Protein AF-A0A820IPI0-F1 (afdb_monomer)

pLDDT: mean 79.58, std 13.3, range [42.47, 97.81]

Solvent-accessible surface area (backbone atoms only — not comparable to full-atom values): 8971 Å² total; per-residue (Å²): 119,68,67,66,47,54,53,52,52,49,53,46,63,72,64,70,58,88,80,60,62,66,62,51,52,53,54,47,53,51,53,54,51,49,49,58,51,49,56,54,53,48,55,50,48,54,51,52,50,53,51,50,51,54,50,50,52,51,50,52,53,59,73,69,48,83,74,83,72,56,70,79,72,58,76,78,74,75,73,69,90,81,76,99,72,76,65,66,77,44,80,44,73,60,44,40,38,38,88,45,104,81,51,93,58,63,49,70,61,44,63,53,74,41,45,79,90,66,87,86,83,91,83,76,64,91,90,65,46,69,71,54,53,55,35,43,77,72,46,77,36,59,108

Organism: NCBI:txid392033

InterPro domains:
  IPR027417 P-loop containing nucleoside triphosphate hydrolase [G3DSA:3.40.50.300] (64-143)
  IPR027417 P-loop containing nucleoside triphosphate hydrolase [SSF52540] (39-142)
  IPR050173 ATP-binding cassette transporter C-like [PTHR24223] (20-142)

Foldseek 3Di:
DVPVCCVVVVVCVVVPDPCPPVVVVVVVVVVVVCCVVCVVVVVVVVVVVVVVVVVVVVVVVVVPDDDDCLPVLDPPPPPDPDDPDFQWDDWDFQDKFDQDPPDPDIDGGDTDTDGPPDDDDDDDDVPNCPVVVVCSVVSNTDD

Structure (mmCIF, N/CA/C/O backbone):
data_AF-A0A820IPI0-F1
#
_entry.id   AF-A0A820IPI0-F1
#
loop_
_atom_site.group_PDB
_atom_site.id
_atom_site.type_symbol
_atom_site.label_atom_id
_atom_site.label_alt_id
_atom_site.label_comp_id
_atom_site.label_asym_id
_atom_site.label_entity_id
_atom_site.label_seq_id
_atom_site.pdbx_PDB_ins_code
_atom_site.Cartn_x
_atom_site.Cartn_y
_atom_site.Cartn_z
_atom_site.occupancy
_atom_site.B_iso_or_equiv
_atom_site.auth_seq_id
_atom_site.auth_comp_id
_atom_site.auth_asym_id
_atom_site.auth_atom_id
_atom_site.pdbx_PDB_model_num
ATOM 1 N N . PRO A 1 1 ? 22.117 15.703 -38.367 1.00 57.66 1 PRO A N 1
ATOM 2 C CA . PRO A 1 1 ? 22.469 14.872 -39.554 1.00 57.66 1 PRO A CA 1
ATOM 3 C C . PRO A 1 1 ? 23.241 15.642 -40.635 1.00 57.66 1 PRO A C 1
ATOM 5 O O . PRO A 1 1 ? 24.209 15.113 -41.165 1.00 57.66 1 PRO A O 1
ATOM 8 N N . SER A 1 2 ? 22.839 16.884 -40.917 1.00 61.91 2 SER A N 1
ATOM 9 C CA . SER A 1 2 ? 23.396 17.743 -41.974 1.00 61.91 2 SER A CA 1
ATOM 10 C C . SER A 1 2 ? 24.798 18.301 -41.685 1.00 61.91 2 SER A C 1
ATOM 12 O O . SER A 1 2 ? 25.631 18.350 -42.582 1.00 61.91 2 SER A O 1
ATOM 14 N N . THR A 1 3 ? 25.106 18.669 -40.439 1.00 73.94 3 THR A N 1
ATOM 15 C CA . THR A 1 3 ? 26.402 19.284 -40.080 1.00 73.94 3 THR A CA 1
ATOM 16 C C . THR A 1 3 ? 27.566 18.295 -40.113 1.00 73.94 3 THR A C 1
ATOM 18 O O . THR A 1 3 ? 28.617 18.586 -40.671 1.00 73.94 3 THR A O 1
ATOM 21 N N . PHE A 1 4 ? 27.362 17.086 -39.588 1.00 70.31 4 PHE A N 1
ATOM 22 C CA . PHE A 1 4 ? 28.365 16.016 -39.610 1.00 70.31 4 PHE A CA 1
ATOM 23 C C . PHE A 1 4 ? 28.696 15.564 -41.044 1.00 70.31 4 PHE A C 1
ATOM 25 O O . PHE A 1 4 ? 29.841 15.248 -41.352 1.00 70.31 4 PHE A O 1
ATOM 32 N N . PHE A 1 5 ? 27.700 15.602 -41.936 1.00 68.94 5 PHE A N 1
ATOM 33 C CA . PHE A 1 5 ? 27.862 15.309 -43.359 1.00 68.94 5 PHE A CA 1
ATOM 34 C C . PHE A 1 5 ? 28.711 16.368 -44.069 1.00 68.94 5 PHE A C 1
ATOM 36 O O . PHE A 1 5 ? 29.656 16.009 -44.761 1.00 68.94 5 PHE A O 1
ATOM 43 N N . LEU A 1 6 ? 28.434 17.658 -43.844 1.00 73.75 6 LEU A N 1
ATOM 44 C CA . LEU A 1 6 ? 29.228 18.754 -44.412 1.00 73.75 6 LEU A CA 1
ATOM 45 C C . LEU A 1 6 ? 30.695 18.701 -43.960 1.00 73.75 6 LEU A C 1
ATOM 47 O O . LEU A 1 6 ? 31.588 18.969 -44.758 1.00 73.75 6 LEU A O 1
ATOM 51 N N . ILE A 1 7 ? 30.947 18.303 -42.709 1.00 75.50 7 ILE A N 1
ATOM 52 C CA . ILE A 1 7 ? 32.304 18.172 -42.160 1.00 75.50 7 ILE A CA 1
ATOM 53 C C . ILE A 1 7 ? 33.050 16.989 -42.792 1.00 75.50 7 ILE A C 1
ATOM 55 O O . ILE A 1 7 ? 34.187 17.153 -43.230 1.00 75.50 7 ILE A O 1
ATOM 59 N N . ILE A 1 8 ? 32.423 15.810 -42.884 1.00 73.44 8 ILE A N 1
ATOM 60 C CA . ILE A 1 8 ? 33.045 14.624 -43.499 1.00 73.44 8 ILE A CA 1
ATOM 61 C C . ILE A 1 8 ? 33.253 14.831 -45.000 1.00 73.44 8 ILE A C 1
ATOM 63 O O . ILE A 1 8 ? 34.332 14.542 -45.514 1.00 73.44 8 ILE A O 1
ATOM 67 N N . PHE A 1 9 ? 32.248 15.366 -45.695 1.00 72.62 9 PHE A N 1
ATOM 68 C CA . PHE A 1 9 ? 32.337 15.683 -47.116 1.00 72.62 9 PHE A CA 1
ATOM 69 C C . PHE A 1 9 ? 33.428 16.729 -47.377 1.00 72.62 9 PHE A C 1
ATOM 71 O O . PHE A 1 9 ? 34.261 16.533 -48.257 1.00 72.62 9 PHE A O 1
ATOM 78 N N . GLY A 1 10 ? 33.501 17.783 -46.555 1.00 77.81 10 GLY A N 1
ATOM 79 C CA . GLY A 1 10 ? 34.557 18.794 -46.623 1.00 77.81 10 GLY A CA 1
ATOM 80 C C . GLY A 1 10 ? 35.961 18.231 -46.371 1.00 77.81 10 GLY A C 1
ATOM 81 O O . GLY A 1 10 ? 36.893 18.569 -47.097 1.00 77.81 10 GLY A O 1
ATOM 82 N N . LEU A 1 11 ? 36.122 17.324 -45.400 1.00 76.50 11 LEU A N 1
ATOM 83 C CA . LEU A 1 11 ? 37.400 16.662 -45.097 1.00 76.50 11 LEU A CA 1
ATOM 84 C C . LEU A 1 11 ? 37.859 15.711 -46.210 1.00 76.50 11 LEU A C 1
ATOM 86 O O . LEU A 1 11 ? 39.045 15.676 -46.544 1.00 76.50 11 LEU A O 1
ATOM 90 N N . LEU A 1 12 ? 36.934 14.948 -46.795 1.00 71.94 12 LEU A N 1
ATOM 91 C CA . LEU A 1 12 ? 37.228 14.045 -47.910 1.00 71.94 12 LEU A CA 1
ATOM 92 C C . LEU A 1 12 ? 37.549 14.823 -49.191 1.00 71.94 12 LEU A C 1
ATOM 94 O O . LEU A 1 12 ? 38.501 14.475 -49.893 1.00 71.94 12 LEU A O 1
ATOM 98 N N . TRP A 1 13 ? 36.826 15.920 -49.438 1.00 74.44 1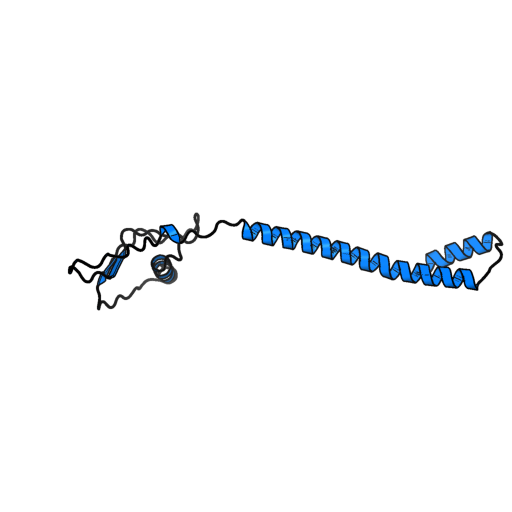3 TRP A N 1
ATOM 99 C CA . TRP A 1 13 ? 37.102 16.856 -50.531 1.00 74.44 13 TRP A CA 1
ATOM 100 C C . TRP A 1 13 ? 38.487 17.489 -50.391 1.00 74.44 13 TRP A C 1
ATOM 102 O O . TRP A 1 13 ? 39.252 17.531 -51.355 1.00 74.44 13 TRP A O 1
ATOM 112 N N . TYR A 1 14 ? 38.856 17.893 -49.173 1.00 81.12 14 TYR A N 1
ATOM 113 C CA . TYR A 1 14 ? 40.177 18.443 -48.872 1.00 81.12 14 TYR A CA 1
ATOM 114 C C . TYR A 1 14 ? 41.317 17.429 -49.091 1.00 81.12 14 TYR A C 1
ATOM 116 O O . TYR A 1 14 ? 42.405 17.810 -49.520 1.00 81.12 14 TYR A O 1
ATOM 124 N N . ARG A 1 15 ? 41.082 16.129 -48.856 1.00 78.38 15 ARG A N 1
ATOM 125 C CA . ARG A 1 15 ? 42.110 15.076 -48.993 1.00 78.38 15 ARG A CA 1
ATOM 126 C C . ARG A 1 15 ? 42.313 14.519 -50.405 1.00 78.38 15 ARG A C 1
ATOM 128 O O . ARG A 1 15 ? 43.203 13.683 -50.554 1.00 78.38 15 ARG A O 1
ATOM 135 N N . ARG A 1 16 ? 41.538 14.938 -51.419 1.00 71.25 16 ARG A N 1
ATOM 136 C CA . ARG A 1 16 ? 41.597 14.383 -52.797 1.00 71.25 16 ARG A CA 1
ATOM 137 C C . ARG A 1 16 ? 41.605 12.839 -52.831 1.00 71.25 16 ARG A C 1
ATOM 139 O O . ARG A 1 16 ? 42.317 12.228 -53.624 1.00 71.25 16 ARG A O 1
ATOM 146 N N . ALA A 1 17 ? 40.841 12.196 -51.949 1.00 68.81 17 ALA A N 1
ATOM 147 C CA . ALA A 1 17 ? 40.686 10.743 -51.980 1.00 68.81 17 ALA A CA 1
ATOM 148 C C . ALA A 1 17 ? 39.880 10.317 -53.229 1.00 68.81 17 ALA A C 1
ATOM 150 O O . ALA A 1 17 ? 39.034 11.094 -53.680 1.00 68.81 17 ALA A O 1
ATOM 151 N N . PRO A 1 18 ? 40.107 9.117 -53.802 1.00 64.56 18 PRO A N 1
ATOM 152 C CA . PRO A 1 18 ? 39.258 8.604 -54.874 1.00 64.56 18 PRO A CA 1
ATOM 153 C C . PRO A 1 18 ? 37.828 8.440 -54.342 1.00 64.56 18 PRO A C 1
ATOM 155 O O . PRO A 1 18 ? 37.581 7.689 -53.400 1.00 64.56 18 PRO A O 1
ATOM 158 N N . PHE A 1 19 ? 36.900 9.207 -54.911 1.00 63.81 19 PHE A N 1
ATOM 159 C CA . PHE A 1 19 ? 35.500 9.239 -54.504 1.00 63.81 19 PHE A CA 1
ATOM 160 C C . PHE A 1 19 ? 34.743 8.063 -55.117 1.00 63.81 19 PHE A C 1
ATOM 162 O O . PHE A 1 19 ? 34.115 8.205 -56.165 1.00 63.81 19 PHE A O 1
ATOM 169 N N . ASP A 1 20 ? 34.781 6.909 -54.454 1.00 75.75 20 ASP A N 1
ATOM 170 C CA . ASP A 1 20 ? 33.803 5.864 -54.739 1.00 75.75 20 ASP A CA 1
ATOM 171 C C . ASP A 1 20 ? 32.474 6.230 -54.059 1.00 75.75 20 ASP A C 1
ATOM 173 O O . ASP A 1 20 ? 32.308 6.149 -52.835 1.00 75.75 20 ASP A O 1
ATOM 177 N N . THR A 1 21 ? 31.558 6.769 -54.863 1.00 74.31 21 THR A N 1
ATOM 178 C CA . THR A 1 21 ? 30.313 7.397 -54.392 1.00 74.31 21 THR A CA 1
ATOM 179 C C . THR A 1 21 ? 29.354 6.352 -53.812 1.00 74.31 21 THR A C 1
ATOM 181 O O . THR A 1 21 ? 28.615 6.638 -52.863 1.00 74.31 21 THR A O 1
ATOM 184 N N . ASP A 1 22 ? 29.428 5.115 -54.300 1.00 78.25 22 ASP A N 1
ATOM 185 C CA . ASP A 1 22 ? 28.567 4.014 -53.873 1.00 78.25 22 ASP A CA 1
ATOM 186 C C . ASP A 1 22 ? 28.918 3.565 -52.451 1.00 78.25 22 ASP A C 1
ATOM 188 O O . ASP A 1 22 ? 28.053 3.477 -51.577 1.00 78.25 22 ASP A O 1
ATOM 192 N N . PHE A 1 23 ? 30.208 3.390 -52.158 1.00 80.50 23 PHE A N 1
ATOM 193 C CA . PHE A 1 23 ? 30.661 3.030 -50.814 1.00 80.50 23 PHE A CA 1
ATOM 194 C C . PHE A 1 23 ? 30.298 4.102 -49.776 1.00 80.50 23 PHE A C 1
ATOM 196 O O . PHE A 1 23 ? 29.834 3.790 -48.675 1.00 80.50 23 PHE A O 1
ATOM 203 N N . 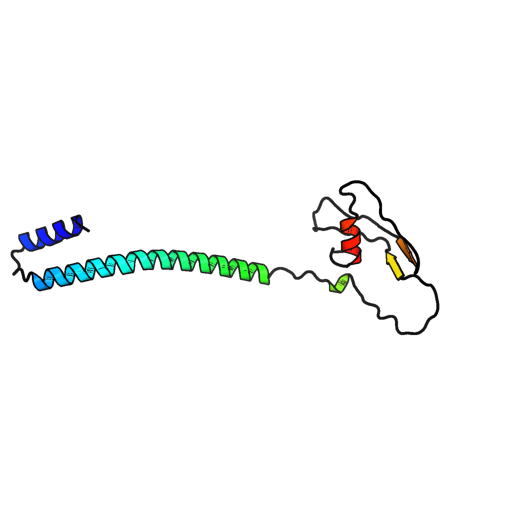PHE A 1 24 ? 30.469 5.378 -50.129 1.00 79.75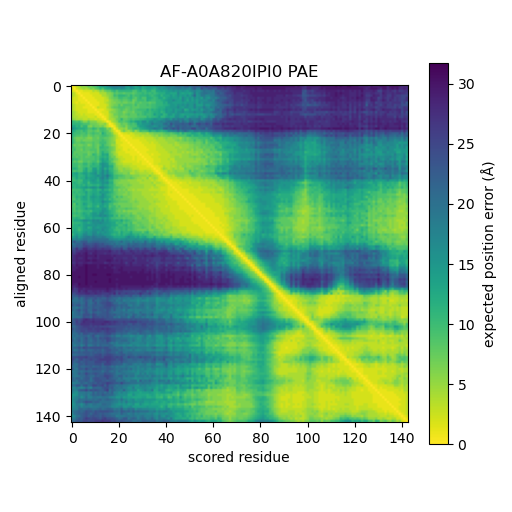 24 PHE A N 1
ATOM 204 C CA . PHE A 1 24 ? 30.176 6.490 -49.228 1.00 79.75 24 PHE A CA 1
ATOM 205 C C . PHE A 1 24 ? 28.683 6.601 -48.900 1.00 79.75 24 PHE A C 1
ATOM 207 O O . PHE A 1 24 ? 28.315 6.787 -47.737 1.00 79.75 24 PHE A O 1
ATOM 214 N N . THR A 1 25 ? 27.815 6.463 -49.904 1.00 80.62 25 THR A N 1
ATOM 215 C CA . THR A 1 25 ? 26.361 6.538 -49.702 1.00 80.62 25 THR A CA 1
ATOM 216 C C . THR A 1 25 ? 25.848 5.362 -48.873 1.00 80.62 25 THR A C 1
ATOM 218 O O . THR A 1 25 ? 25.066 5.581 -47.946 1.00 80.62 25 THR A O 1
ATOM 221 N N . ILE A 1 26 ? 26.349 4.145 -49.107 1.00 85.25 26 ILE A N 1
ATOM 222 C CA . ILE A 1 26 ? 25.998 2.958 -48.312 1.00 85.25 26 ILE A CA 1
ATOM 223 C C . ILE A 1 26 ? 26.457 3.118 -46.858 1.00 85.25 26 ILE A C 1
ATOM 225 O O . ILE A 1 26 ? 25.658 2.930 -45.936 1.00 85.25 26 ILE A O 1
ATOM 229 N N . ALA A 1 27 ? 27.712 3.521 -46.631 1.00 83.56 27 ALA A N 1
ATOM 230 C CA . ALA A 1 27 ? 28.233 3.750 -45.283 1.00 83.56 27 ALA A CA 1
ATOM 231 C C . ALA A 1 27 ? 27.447 4.852 -44.547 1.00 83.56 27 ALA A C 1
ATOM 233 O O . ALA A 1 27 ? 27.169 4.732 -43.351 1.00 83.56 27 ALA A O 1
ATOM 234 N N . PHE A 1 28 ? 27.034 5.903 -45.262 1.00 78.31 28 PHE A N 1
ATOM 235 C CA . PHE A 1 28 ? 26.216 6.986 -44.720 1.00 78.31 28 PHE A CA 1
ATOM 236 C C . PHE A 1 28 ? 24.795 6.537 -44.351 1.00 78.31 28 PHE A C 1
ATOM 238 O O . PHE A 1 28 ? 24.311 6.847 -43.258 1.00 78.31 28 PHE A O 1
ATOM 245 N N . VAL A 1 29 ? 24.120 5.801 -45.236 1.00 85.06 29 VAL A N 1
ATOM 246 C CA . VAL A 1 29 ? 22.776 5.271 -44.966 1.00 85.06 29 VAL A CA 1
ATOM 247 C C . VAL A 1 29 ? 22.824 4.331 -43.764 1.00 85.06 29 VAL A C 1
ATOM 249 O O . VAL A 1 29 ? 22.021 4.483 -42.842 1.00 85.06 29 VAL A O 1
ATOM 252 N N . LEU A 1 30 ? 23.822 3.445 -43.714 1.00 85.00 30 LEU A N 1
ATOM 253 C CA . LEU A 1 30 ? 24.024 2.525 -42.600 1.00 85.00 30 LEU A CA 1
ATOM 254 C C . LEU A 1 30 ? 24.271 3.278 -41.284 1.00 85.00 30 LEU A C 1
ATOM 256 O O . LEU A 1 30 ? 23.571 3.033 -40.304 1.00 85.00 30 LEU A O 1
ATOM 260 N N . ILE A 1 31 ? 25.205 4.235 -41.244 1.00 82.94 31 ILE A N 1
ATOM 261 C CA . ILE A 1 31 ? 25.521 4.952 -39.998 1.00 82.94 31 ILE A CA 1
ATOM 262 C C . ILE A 1 31 ? 24.360 5.838 -39.534 1.00 82.94 31 ILE A C 1
ATOM 264 O O . ILE A 1 31 ? 24.126 5.980 -38.332 1.00 82.94 31 ILE A O 1
ATOM 268 N N . SER A 1 32 ? 23.595 6.411 -40.468 1.00 80.69 32 SER A N 1
ATOM 269 C CA . SER A 1 32 ? 22.413 7.212 -40.148 1.00 80.69 32 SER A CA 1
ATOM 270 C C . SER A 1 32 ? 21.284 6.346 -39.580 1.00 80.69 32 SER A C 1
ATOM 272 O O . SER A 1 32 ? 20.687 6.715 -38.564 1.00 80.69 32 SER A O 1
ATOM 274 N N . TYR A 1 33 ? 21.043 5.175 -40.180 1.00 85.69 33 TYR A N 1
ATOM 275 C CA . TYR A 1 33 ? 20.041 4.208 -39.728 1.00 85.69 33 TYR A CA 1
ATOM 276 C C . TYR A 1 33 ? 20.393 3.605 -38.362 1.00 85.69 33 TYR A C 1
ATOM 278 O O . TYR A 1 33 ? 19.563 3.597 -37.447 1.00 85.69 33 TYR A O 1
ATOM 286 N N . LEU A 1 34 ? 21.645 3.169 -38.189 1.00 82.81 34 LEU A N 1
ATOM 287 C CA . LEU A 1 34 ? 22.125 2.620 -36.923 1.00 82.81 34 LEU A CA 1
ATOM 288 C C . LEU A 1 34 ? 22.074 3.679 -35.821 1.00 82.81 34 LEU A C 1
ATOM 290 O O . LEU A 1 34 ? 21.570 3.394 -34.742 1.00 82.81 34 LEU A O 1
ATOM 294 N N . ARG A 1 35 ? 22.500 4.922 -36.076 1.00 81.25 35 ARG A N 1
ATOM 295 C CA . ARG A 1 35 ? 22.422 5.990 -35.066 1.00 81.25 35 ARG A CA 1
ATOM 296 C C . ARG A 1 35 ? 20.986 6.249 -34.605 1.00 81.25 35 ARG A C 1
ATOM 298 O O . ARG A 1 35 ? 20.764 6.400 -33.408 1.00 81.25 35 ARG A O 1
ATOM 305 N N . HIS A 1 36 ? 20.034 6.319 -35.537 1.00 79.06 36 HIS A N 1
ATOM 306 C CA . HIS A 1 36 ? 18.629 6.565 -35.206 1.00 79.06 36 HIS A CA 1
ATOM 307 C C . HIS A 1 36 ? 18.025 5.415 -34.391 1.00 79.06 36 HIS A C 1
ATOM 309 O O . HIS A 1 36 ? 17.298 5.652 -33.432 1.00 79.06 36 HIS A O 1
ATOM 315 N N . THR A 1 37 ? 18.360 4.177 -34.750 1.00 81.75 37 THR A N 1
ATOM 316 C CA . THR A 1 37 ? 17.881 2.978 -34.056 1.00 81.75 37 THR A CA 1
ATOM 317 C C . THR A 1 37 ? 18.537 2.862 -32.678 1.00 81.75 37 THR A C 1
ATOM 319 O O . THR A 1 37 ? 17.851 2.827 -31.661 1.00 81.75 37 THR A O 1
ATOM 322 N N . TYR A 1 38 ? 19.868 2.890 -32.601 1.00 81.06 38 TYR A N 1
ATOM 323 C CA . TYR A 1 38 ? 20.578 2.641 -31.351 1.00 81.06 38 TYR A CA 1
ATOM 324 C C . TYR A 1 38 ? 20.415 3.756 -30.329 1.00 81.06 38 TYR A C 1
ATOM 326 O O . TYR A 1 38 ? 20.144 3.441 -29.181 1.00 81.06 38 TYR A O 1
ATOM 334 N N . LEU A 1 39 ? 20.533 5.038 -30.691 1.00 78.81 39 LEU A N 1
ATOM 335 C CA . LEU A 1 39 ? 20.471 6.095 -29.672 1.00 78.81 39 LEU A CA 1
ATOM 336 C C . LEU A 1 39 ? 19.066 6.246 -29.076 1.00 78.81 39 LEU A C 1
ATOM 338 O O . LEU A 1 39 ? 18.937 6.412 -27.864 1.00 78.81 39 LEU A O 1
ATOM 342 N N . ASN A 1 40 ? 18.021 6.132 -29.901 1.00 78.94 40 ASN A N 1
ATOM 343 C CA . ASN A 1 40 ? 16.643 6.266 -29.429 1.00 78.94 40 ASN A CA 1
ATOM 344 C C . ASN A 1 40 ? 16.200 5.040 -28.621 1.00 78.94 40 ASN A C 1
ATOM 346 O O . ASN A 1 40 ? 15.638 5.192 -27.535 1.00 78.94 40 ASN A O 1
ATOM 350 N N . HIS A 1 41 ? 16.491 3.824 -29.098 1.00 86.88 41 HIS A N 1
ATOM 351 C CA . HIS A 1 41 ? 16.143 2.616 -28.347 1.00 86.88 41 HIS A CA 1
ATOM 352 C C . HIS A 1 41 ? 16.993 2.453 -27.085 1.00 86.88 41 HIS A C 1
ATOM 354 O O . HIS A 1 41 ? 16.472 1.994 -26.074 1.00 86.88 41 HIS A O 1
ATOM 360 N N . PHE A 1 42 ? 18.259 2.881 -27.099 1.00 87.19 42 PHE A N 1
ATOM 361 C CA . PHE A 1 42 ? 19.119 2.831 -25.917 1.00 87.19 42 PHE A CA 1
ATOM 362 C C . PHE A 1 42 ? 18.617 3.754 -24.806 1.00 87.19 42 PHE A C 1
ATOM 364 O O . PHE A 1 42 ? 18.454 3.308 -23.673 1.00 87.19 42 PHE A O 1
ATOM 371 N N . ALA A 1 43 ? 18.298 5.013 -25.127 1.00 88.00 43 ALA A N 1
ATOM 372 C CA . ALA A 1 43 ? 17.743 5.938 -24.142 1.00 88.00 43 ALA A CA 1
ATOM 373 C C . ALA A 1 43 ? 16.418 5.414 -23.560 1.00 88.00 43 ALA A C 1
ATOM 375 O O . ALA A 1 43 ? 16.236 5.412 -22.342 1.00 88.00 43 ALA A O 1
ATOM 376 N N . SER A 1 44 ? 15.536 4.884 -24.416 1.00 88.25 44 SER A N 1
ATOM 377 C CA . SER A 1 44 ? 14.291 4.246 -23.977 1.00 88.25 44 SER A CA 1
ATOM 378 C C . SER A 1 44 ? 14.548 3.043 -23.066 1.00 88.25 44 SER A C 1
ATOM 380 O O . SER A 1 44 ? 13.866 2.898 -22.056 1.00 88.25 44 SER A O 1
ATOM 382 N N . ALA A 1 45 ? 15.538 2.202 -23.380 1.00 92.69 45 ALA A N 1
ATOM 383 C CA . ALA A 1 45 ? 15.895 1.046 -22.563 1.00 92.69 45 ALA A CA 1
ATOM 384 C C . ALA A 1 45 ? 16.407 1.462 -21.175 1.00 92.69 45 ALA A C 1
ATOM 386 O O . ALA A 1 45 ? 16.011 0.858 -20.181 1.00 92.69 45 ALA A O 1
ATOM 387 N N . CYS A 1 46 ? 17.214 2.526 -21.081 1.00 92.31 46 CYS A N 1
ATOM 388 C CA . CYS A 1 46 ? 17.642 3.088 -19.797 1.00 92.31 46 CYS A CA 1
ATOM 389 C C . CYS A 1 46 ? 16.449 3.550 -18.947 1.00 92.31 46 CYS A C 1
ATOM 391 O O . CYS A 1 46 ? 16.396 3.263 -17.749 1.00 92.31 46 CYS A O 1
ATOM 393 N N . THR A 1 47 ? 15.470 4.227 -19.553 1.00 94.62 47 THR A N 1
ATOM 394 C CA . THR A 1 47 ? 14.250 4.647 -18.848 1.00 94.62 47 THR A CA 1
ATOM 395 C C . THR A 1 47 ? 13.417 3.449 -18.398 1.00 94.62 47 THR A C 1
ATOM 397 O O . THR A 1 47 ? 13.016 3.396 -17.236 1.00 94.62 47 THR A O 1
ATOM 400 N N . SER A 1 48 ? 13.198 2.464 -19.273 1.00 94.94 48 SER A N 1
ATOM 401 C CA . SER A 1 48 ? 12.463 1.241 -18.931 1.00 94.94 48 SER A CA 1
ATOM 402 C C . SER A 1 48 ? 13.144 0.456 -17.811 1.00 94.94 48 SER A C 1
ATOM 404 O O . SER A 1 48 ? 12.466 -0.029 -16.908 1.00 94.94 48 SER A O 1
ATOM 406 N N . LEU A 1 49 ? 14.477 0.382 -17.812 1.00 96.75 49 LEU A N 1
ATOM 407 C CA . LEU A 1 49 ? 15.238 -0.282 -16.756 1.00 96.75 49 LEU A CA 1
ATOM 408 C C . LEU A 1 49 ? 15.090 0.442 -15.410 1.00 96.75 49 LEU A C 1
ATOM 410 O O . LEU A 1 49 ? 14.882 -0.203 -14.384 1.00 96.75 49 LEU A O 1
ATOM 414 N N . SER A 1 50 ? 15.139 1.778 -15.412 1.00 97.12 50 SER A N 1
ATOM 415 C CA . SER A 1 50 ? 14.903 2.584 -14.208 1.00 97.12 50 SER A CA 1
ATOM 416 C C . SER A 1 50 ? 13.493 2.371 -13.649 1.00 97.12 50 SER A C 1
ATOM 418 O O . SER A 1 50 ? 13.329 2.157 -12.447 1.00 97.12 50 SER A O 1
ATOM 420 N N . GLN A 1 51 ? 12.479 2.371 -14.517 1.00 96.50 51 GLN A N 1
ATOM 421 C CA . GLN A 1 51 ? 11.090 2.126 -14.123 1.00 96.50 51 GLN A CA 1
ATOM 422 C C . GLN A 1 51 ? 10.901 0.721 -13.548 1.00 96.50 51 GLN A C 1
ATOM 424 O O . GLN A 1 51 ? 10.286 0.576 -12.491 1.00 96.50 51 GLN A O 1
ATOM 429 N N . TYR A 1 52 ? 11.466 -0.295 -14.205 1.00 97.81 52 TYR A N 1
ATOM 430 C CA . TYR A 1 52 ? 11.456 -1.673 -13.720 1.00 97.81 52 TYR A CA 1
ATOM 431 C C . TYR A 1 52 ? 12.081 -1.779 -12.327 1.00 97.81 52 TYR A C 1
ATOM 433 O O . TYR A 1 52 ? 11.497 -2.383 -11.431 1.00 97.81 52 TYR A O 1
ATOM 441 N N . TRP A 1 53 ? 13.233 -1.141 -12.121 1.00 97.75 53 TRP A N 1
ATOM 442 C CA . TRP A 1 53 ? 13.933 -1.189 -10.843 1.00 97.75 53 TRP A CA 1
ATOM 443 C C . TRP A 1 53 ? 13.107 -0.573 -9.704 1.00 97.75 53 TRP A C 1
ATOM 445 O O . TRP A 1 53 ? 12.958 -1.179 -8.643 1.00 97.75 53 TRP A O 1
ATOM 455 N N . VAL A 1 54 ? 12.481 0.584 -9.945 1.00 97.44 54 VAL A N 1
ATOM 456 C CA . VAL A 1 54 ? 11.574 1.212 -8.969 1.00 97.44 54 VAL A CA 1
ATOM 457 C C . VAL A 1 54 ? 10.351 0.334 -8.696 1.00 97.44 54 VAL A C 1
ATOM 459 O O . VAL A 1 54 ? 9.936 0.217 -7.543 1.00 97.44 54 VAL A O 1
ATOM 462 N N . ALA A 1 55 ? 9.771 -0.285 -9.725 1.00 97.81 55 ALA A N 1
ATOM 463 C CA . ALA A 1 55 ? 8.630 -1.183 -9.565 1.00 97.81 55 ALA A CA 1
ATOM 464 C C . ALA A 1 55 ? 8.995 -2.419 -8.728 1.00 97.81 55 ALA A C 1
ATOM 466 O O . ALA A 1 55 ? 8.266 -2.749 -7.795 1.00 97.81 55 ALA A O 1
ATOM 467 N N . SER A 1 56 ? 10.148 -3.038 -8.998 1.00 97.31 56 SER A N 1
ATOM 468 C CA . SER A 1 56 ? 10.652 -4.180 -8.229 1.00 97.31 56 SER A CA 1
ATOM 469 C C . SER A 1 56 ? 10.838 -3.822 -6.755 1.00 97.31 56 SER A C 1
ATOM 471 O O . SER A 1 56 ? 10.353 -4.545 -5.893 1.00 97.31 56 SER A O 1
ATOM 473 N N . ASN A 1 57 ? 11.451 -2.670 -6.462 1.00 96.81 57 ASN A N 1
ATOM 474 C CA . ASN A 1 57 ? 11.649 -2.206 -5.086 1.00 96.81 57 ASN A CA 1
ATOM 475 C C . ASN A 1 57 ? 10.316 -1.919 -4.364 1.00 96.81 57 ASN A C 1
ATOM 477 O O . ASN A 1 57 ? 10.177 -2.157 -3.168 1.00 96.81 57 ASN A O 1
ATOM 481 N N . ARG A 1 58 ? 9.298 -1.421 -5.080 1.00 96.19 58 ARG A N 1
ATOM 482 C CA . ARG A 1 58 ? 7.955 -1.218 -4.507 1.00 96.19 58 ARG A CA 1
ATOM 483 C C . ARG A 1 58 ? 7.266 -2.538 -4.171 1.00 96.19 58 ARG A C 1
ATOM 485 O O . ARG A 1 58 ? 6.633 -2.619 -3.124 1.00 96.19 58 ARG A O 1
ATOM 492 N N . ILE A 1 59 ? 7.384 -3.537 -5.045 1.00 96.88 59 ILE A N 1
ATOM 493 C CA . ILE A 1 59 ? 6.816 -4.873 -4.820 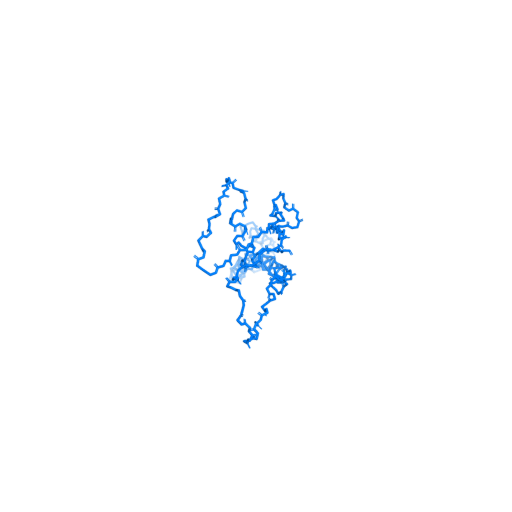1.00 96.88 59 ILE A CA 1
ATOM 494 C C . ILE A 1 59 ? 7.521 -5.547 -3.644 1.00 96.88 59 ILE A C 1
ATOM 496 O O . ILE A 1 59 ? 6.849 -6.039 -2.748 1.00 96.88 59 ILE A O 1
ATOM 500 N N . GLU A 1 60 ? 8.854 -5.511 -3.609 1.00 96.38 60 GLU A N 1
ATOM 501 C CA . GLU A 1 60 ? 9.641 -6.031 -2.486 1.00 96.38 60 GLU A CA 1
ATOM 502 C C . GLU A 1 60 ? 9.224 -5.370 -1.172 1.00 96.38 60 GLU A C 1
ATOM 504 O O . GLU A 1 60 ? 8.892 -6.061 -0.214 1.00 96.38 60 GLU A O 1
ATOM 509 N N . LYS A 1 61 ? 9.147 -4.035 -1.147 1.00 95.38 61 LYS A N 1
ATOM 510 C CA . LYS A 1 61 ? 8.714 -3.299 0.042 1.00 95.38 61 LYS A CA 1
ATOM 511 C C . LYS A 1 61 ? 7.316 -3.709 0.509 1.00 95.38 61 LYS A C 1
ATOM 513 O O . LYS A 1 61 ? 7.107 -3.796 1.709 1.00 95.38 61 LYS A O 1
ATOM 518 N N . PHE A 1 62 ? 6.379 -3.934 -0.413 1.00 93.31 62 PHE A N 1
ATOM 519 C CA . PHE A 1 62 ? 5.025 -4.380 -0.080 1.00 93.31 62 PHE A CA 1
ATOM 520 C C . PHE A 1 62 ? 5.004 -5.811 0.469 1.00 93.31 62 PHE A C 1
ATOM 522 O O . PHE A 1 62 ? 4.310 -6.076 1.441 1.00 93.31 62 PHE A O 1
ATOM 529 N N . LEU A 1 63 ? 5.778 -6.723 -0.125 1.00 93.25 63 LEU A N 1
ATOM 530 C CA . LEU A 1 63 ? 5.866 -8.116 0.327 1.00 93.25 63 LEU A CA 1
ATOM 531 C C . LEU A 1 63 ? 6.587 -8.266 1.673 1.00 93.25 63 LEU A C 1
ATOM 533 O O . LEU A 1 63 ? 6.360 -9.244 2.372 1.00 93.25 63 LEU A O 1
ATOM 537 N N . MET A 1 64 ? 7.453 -7.314 2.020 1.00 93.38 64 MET A N 1
ATOM 538 C CA . MET A 1 64 ? 8.135 -7.240 3.314 1.00 93.38 64 MET A CA 1
ATOM 539 C C . MET A 1 64 ? 7.335 -6.476 4.379 1.00 93.38 64 MET A C 1
ATOM 541 O O . MET A 1 64 ? 7.833 -6.297 5.488 1.00 93.38 64 MET A O 1
ATOM 545 N N . CYS A 1 65 ? 6.143 -5.962 4.057 1.00 88.12 65 CYS A N 1
ATOM 546 C CA . CYS A 1 65 ? 5.270 -5.381 5.071 1.00 88.12 65 CYS A CA 1
ATOM 547 C C . CYS A 1 65 ? 4.782 -6.470 6.028 1.00 88.12 65 CYS A C 1
ATOM 549 O O . CYS A 1 65 ? 4.503 -7.591 5.608 1.00 88.12 65 CYS A O 1
ATOM 551 N N . ASP A 1 66 ? 4.639 -6.114 7.303 1.00 83.19 66 ASP A N 1
ATOM 552 C CA . ASP A 1 66 ? 4.076 -7.018 8.297 1.00 83.19 66 ASP A CA 1
ATOM 553 C C . ASP A 1 66 ? 2.637 -7.388 7.915 1.00 83.19 66 ASP A C 1
ATOM 555 O O . ASP A 1 66 ? 1.804 -6.525 7.614 1.00 83.19 66 ASP A O 1
ATOM 559 N N . GLU A 1 67 ? 2.343 -8.687 7.913 1.00 75.31 67 GLU A N 1
ATOM 560 C CA . GLU A 1 67 ? 0.979 -9.164 7.741 1.00 75.31 67 GLU A CA 1
ATOM 561 C C . GLU A 1 67 ? 0.155 -8.821 8.985 1.00 75.31 67 GLU A C 1
ATOM 563 O O . GLU A 1 67 ? 0.605 -8.946 10.127 1.00 75.31 67 GLU A O 1
ATOM 568 N N . TYR A 1 68 ? -1.090 -8.402 8.767 1.00 68.69 68 TYR A N 1
ATOM 569 C CA . TYR A 1 68 ? -2.022 -8.173 9.859 1.00 68.69 68 TYR A CA 1
ATOM 570 C C . TYR A 1 68 ? -2.339 -9.511 10.549 1.00 68.69 68 TYR A C 1
ATOM 572 O O . TYR A 1 68 ? -3.039 -10.366 9.998 1.00 68.69 68 TYR A O 1
ATOM 580 N N . ASN A 1 69 ? -1.807 -9.705 11.759 1.00 64.56 69 ASN A N 1
ATOM 581 C CA . ASN A 1 69 ? -1.970 -10.925 12.550 1.00 64.56 69 ASN A CA 1
ATOM 582 C C . ASN A 1 69 ? -3.418 -11.085 13.051 1.00 64.56 69 ASN A C 1
ATOM 584 O O . ASN A 1 69 ? -3.737 -10.796 14.205 1.00 64.56 69 ASN A O 1
ATOM 588 N N . ARG A 1 70 ? -4.298 -11.627 12.198 1.00 60.94 70 ARG A N 1
ATOM 589 C CA . ARG A 1 70 ? -5.694 -11.973 12.541 1.00 60.94 70 ARG A CA 1
ATOM 590 C C . ARG A 1 70 ? -5.798 -12.985 13.697 1.00 60.94 70 ARG A C 1
ATOM 592 O O . ARG A 1 70 ? -6.838 -13.096 14.340 1.00 60.94 70 ARG A O 1
ATOM 599 N N . SER A 1 71 ? -4.722 -13.727 13.963 1.00 52.75 71 SER A N 1
ATOM 600 C CA . SER A 1 71 ? -4.668 -14.841 14.916 1.00 52.75 71 SER A CA 1
ATOM 601 C C . SER A 1 71 ? -4.829 -14.445 16.385 1.00 52.75 71 SER A C 1
ATOM 603 O O . SER A 1 71 ? -5.268 -15.281 17.169 1.00 52.75 71 SER A O 1
ATOM 605 N N . ASN A 1 72 ? -4.518 -13.204 16.773 1.00 53.66 72 ASN A N 1
ATOM 606 C CA . ASN A 1 72 ? -4.597 -12.803 18.185 1.00 53.66 72 ASN A CA 1
ATOM 607 C C . ASN A 1 72 ? -6.007 -12.362 18.613 1.00 53.66 72 ASN A C 1
ATOM 609 O O . ASN A 1 72 ? -6.335 -12.457 19.791 1.00 53.66 72 ASN A O 1
ATOM 613 N N . ALA A 1 73 ? -6.8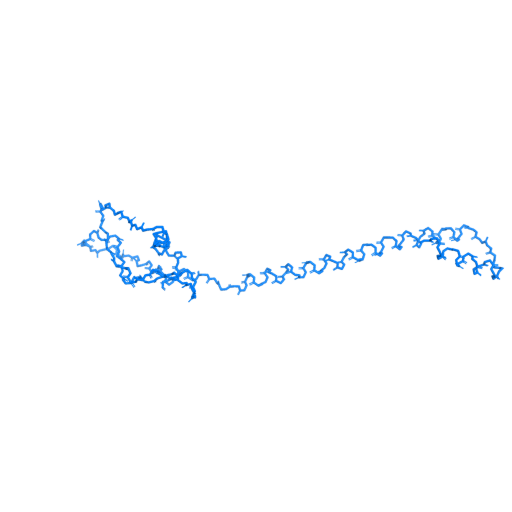52 -11.924 17.673 1.00 54.53 73 ALA A N 1
ATOM 614 C CA . ALA A 1 73 ? -8.192 -11.413 17.974 1.00 54.53 73 ALA A CA 1
ATOM 615 C C . ALA A 1 73 ? -9.275 -12.505 18.008 1.00 54.53 73 ALA A C 1
ATOM 617 O O . ALA A 1 73 ? -10.307 -12.331 18.650 1.00 54.53 73 ALA A O 1
ATOM 618 N N . ILE A 1 74 ? -9.058 -13.637 17.329 1.00 57.44 74 ILE A N 1
ATOM 619 C CA . ILE A 1 74 ? -10.060 -14.702 17.218 1.00 57.44 74 ILE A CA 1
ATOM 620 C C . ILE A 1 74 ? -9.454 -16.029 17.669 1.00 57.44 74 ILE A C 1
ATOM 622 O O . ILE A 1 74 ? -9.196 -16.935 16.877 1.00 57.44 74 ILE A O 1
ATOM 626 N N . ALA A 1 75 ? -9.252 -16.164 18.980 1.00 54.31 75 ALA A N 1
ATOM 627 C CA . ALA A 1 75 ? -9.205 -17.482 19.591 1.00 54.31 75 ALA A CA 1
ATOM 628 C C . ALA A 1 75 ? -10.604 -18.100 19.438 1.00 54.31 75 ALA A C 1
ATOM 630 O O . ALA A 1 75 ? -11.473 -17.936 20.293 1.00 54.31 75 ALA A O 1
ATOM 631 N N . TYR A 1 76 ? -10.846 -18.777 18.311 1.00 49.34 76 TYR A N 1
ATOM 632 C CA . TYR A 1 76 ? -11.973 -19.689 18.161 1.00 49.34 76 TYR A CA 1
ATOM 633 C C . TYR A 1 76 ? -11.792 -20.801 19.196 1.00 49.34 76 TYR A C 1
ATOM 635 O O . TYR A 1 76 ? -11.225 -21.856 18.916 1.00 49.34 76 TYR A O 1
ATOM 643 N N . HIS A 1 77 ? -12.270 -20.573 20.416 1.00 50.56 77 HIS A N 1
ATOM 644 C CA . HIS A 1 77 ? -12.595 -21.669 21.304 1.00 50.56 77 HIS A CA 1
ATOM 645 C C . HIS A 1 77 ? -13.770 -22.391 20.657 1.00 50.56 77 HIS A C 1
ATOM 647 O O . HIS A 1 77 ? -14.928 -22.007 20.818 1.00 50.56 77 HIS A O 1
ATOM 653 N N . SER A 1 78 ? -13.459 -23.421 19.869 1.00 46.44 78 SER A N 1
ATOM 654 C CA . SER A 1 78 ? -14.427 -24.439 19.496 1.00 46.44 78 SER A CA 1
ATOM 655 C C . SER A 1 78 ? -14.920 -25.041 20.805 1.00 46.44 78 SER A C 1
ATOM 657 O O . SER A 1 78 ? -14.237 -25.868 21.410 1.00 46.44 78 SER A O 1
ATOM 659 N N . LYS A 1 79 ? -16.047 -24.529 21.302 1.00 51.06 79 LYS A N 1
ATOM 660 C CA . LYS A 1 79 ? -16.696 -25.031 22.504 1.00 51.06 79 LYS A CA 1
ATOM 661 C C . LYS A 1 79 ? -17.030 -26.489 22.202 1.00 51.06 79 LYS A C 1
ATOM 663 O O . LYS A 1 79 ? -17.874 -26.767 21.353 1.00 51.06 79 LYS A O 1
ATOM 668 N N . THR A 1 80 ? -16.279 -27.401 22.811 1.00 42.47 80 THR A N 1
ATOM 669 C CA . THR A 1 80 ? -16.582 -28.826 22.827 1.00 42.47 80 THR A CA 1
ATOM 670 C C . THR A 1 80 ? -18.017 -28.946 23.317 1.00 42.47 80 THR A C 1
ATOM 672 O O . THR A 1 80 ? -18.350 -28.408 24.372 1.00 42.47 80 THR A O 1
ATOM 675 N N . GLU A 1 81 ? -18.872 -29.554 22.499 1.00 51.19 81 GLU A N 1
ATOM 676 C CA . GLU A 1 81 ? -20.246 -29.906 22.840 1.00 51.19 81 GLU A CA 1
ATOM 677 C C . GLU A 1 81 ? -20.241 -30.546 24.225 1.00 51.19 81 GLU A C 1
ATOM 679 O O . GLU A 1 81 ? -19.620 -31.592 24.378 1.00 51.19 81 GLU A O 1
ATOM 684 N N . ASN A 1 82 ? -20.801 -29.855 25.220 1.00 48.47 82 ASN A N 1
ATOM 685 C CA . ASN A 1 82 ? -21.314 -30.340 26.506 1.00 48.47 82 ASN A CA 1
ATOM 686 C C . ASN A 1 82 ? -21.305 -29.158 27.480 1.00 48.47 82 ASN A C 1
ATOM 688 O O . ASN A 1 82 ? -20.331 -28.966 28.194 1.00 48.47 82 ASN A O 1
ATOM 692 N N . GLU A 1 83 ? -22.364 -28.347 27.458 1.00 49.34 83 GLU A N 1
ATOM 693 C CA . GLU A 1 83 ? -22.979 -27.747 28.652 1.00 49.34 83 GLU A CA 1
ATOM 694 C C . GLU A 1 83 ? -24.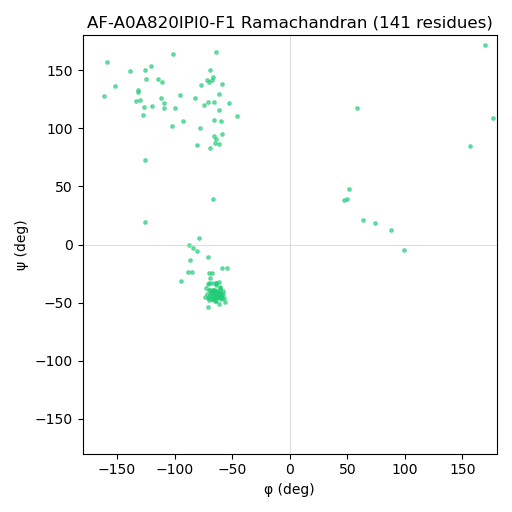118 -26.818 28.214 1.00 49.34 83 GLU A C 1
ATOM 696 O O . GLU A 1 83 ? -23.914 -25.748 27.634 1.00 49.34 83 GLU A O 1
ATOM 701 N N . GLU A 1 84 ? -25.341 -27.270 28.485 1.00 58.06 84 GLU A N 1
ATOM 702 C CA . GLU A 1 84 ? -26.557 -26.468 28.496 1.00 58.06 84 GLU A CA 1
ATOM 703 C C . GLU A 1 84 ? -26.4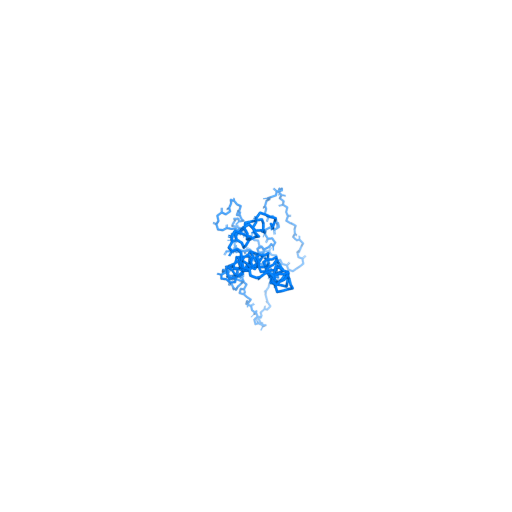37 -25.417 29.611 1.00 58.06 84 GLU A C 1
ATOM 705 O O . GLU A 1 84 ? -26.768 -25.677 30.764 1.00 58.06 84 GLU A O 1
ATOM 710 N N . SER A 1 85 ? -25.917 -24.231 29.303 1.00 49.62 85 SER A N 1
ATOM 711 C CA . SER A 1 85 ? -26.165 -23.029 30.107 1.00 49.62 85 SER A CA 1
ATOM 712 C C . SER A 1 85 ? -25.848 -21.756 29.319 1.00 49.62 85 SER A C 1
ATOM 714 O O . SER A 1 85 ? -24.781 -21.604 28.726 1.00 49.62 85 SER A O 1
ATOM 716 N N . ASP A 1 86 ? -26.848 -20.878 29.330 1.00 55.88 86 ASP A N 1
ATOM 717 C CA . ASP A 1 86 ? -26.924 -19.496 28.865 1.00 55.88 86 ASP A CA 1
ATOM 718 C C . ASP A 1 86 ? -26.618 -19.173 27.396 1.00 55.88 86 ASP A C 1
ATOM 720 O O . ASP A 1 86 ? -25.517 -19.289 26.864 1.00 55.88 86 ASP A O 1
ATOM 724 N N . THR A 1 87 ? -27.669 -18.659 26.761 1.00 63.94 87 THR A N 1
ATOM 725 C CA . THR A 1 87 ? -27.823 -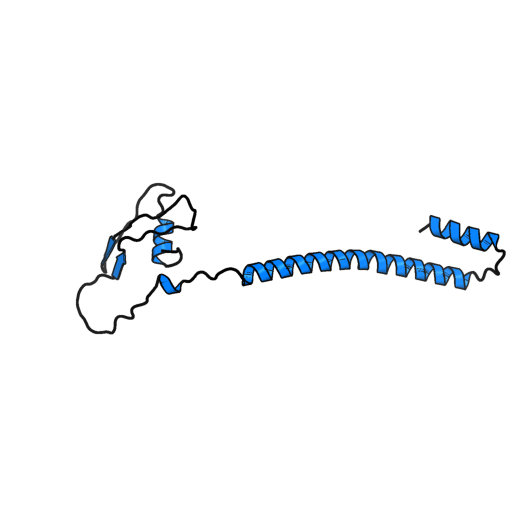18.185 25.384 1.00 63.94 87 THR A CA 1
ATOM 726 C C . THR A 1 87 ? -26.998 -16.933 25.075 1.00 63.94 87 THR A C 1
ATOM 728 O O . THR A 1 87 ? -27.507 -16.028 24.419 1.00 63.94 87 THR A O 1
ATOM 731 N N . LEU A 1 88 ? -25.767 -16.819 25.572 1.00 61.31 88 LEU A N 1
ATOM 732 C CA . LEU A 1 88 ? -24.914 -15.648 25.381 1.00 61.31 88 LEU A CA 1
ATOM 733 C C . LEU A 1 88 ? -24.024 -15.861 24.145 1.00 61.31 88 LEU A C 1
ATOM 735 O O . LEU A 1 88 ? -23.098 -16.669 24.169 1.00 61.31 88 LEU A O 1
ATOM 739 N N . TYR A 1 89 ? -24.335 -15.164 23.047 1.00 75.75 89 TYR A N 1
ATOM 740 C CA . TYR A 1 89 ? -23.665 -15.346 21.747 1.00 75.75 89 TYR A CA 1
ATOM 741 C C . TYR A 1 89 ? -22.515 -14.364 21.534 1.00 75.75 89 TYR A C 1
ATOM 743 O O . TYR A 1 89 ? -21.545 -14.694 20.857 1.00 75.75 89 TYR A O 1
ATOM 751 N N . ILE A 1 90 ? -22.619 -13.159 22.098 1.00 82.88 90 ILE A N 1
ATOM 752 C CA . ILE A 1 90 ? -21.589 -12.125 21.987 1.00 82.88 90 ILE A CA 1
ATOM 753 C C . ILE A 1 90 ? -21.289 -11.614 23.393 1.00 82.88 90 ILE A C 1
ATOM 755 O O . ILE A 1 90 ? -22.193 -11.173 24.099 1.00 82.88 90 ILE A O 1
ATOM 759 N N . ASN A 1 91 ? -20.021 -11.664 23.793 1.00 86.00 91 ASN A N 1
ATOM 760 C CA . ASN A 1 91 ? -19.525 -11.056 25.023 1.00 86.00 91 ASN A CA 1
ATOM 761 C C . ASN A 1 91 ? -18.331 -10.171 24.675 1.00 86.00 91 ASN A C 1
ATOM 763 O O . ASN A 1 91 ? -17.281 -10.679 24.287 1.00 86.00 91 ASN A O 1
ATOM 767 N N . VAL A 1 92 ? -18.494 -8.861 24.801 1.00 86.81 92 VAL A N 1
ATOM 768 C CA . VAL A 1 92 ? -17.430 -7.875 24.617 1.00 86.81 92 VAL A CA 1
ATOM 769 C C . VAL A 1 92 ? -17.096 -7.315 25.988 1.00 86.81 92 VAL A C 1
ATOM 771 O O . VAL A 1 92 ? -17.971 -6.773 26.663 1.00 86.81 92 VAL A O 1
ATOM 774 N N . GLN A 1 93 ? -15.842 -7.447 26.411 1.00 85.44 93 GLN A N 1
ATOM 775 C CA . GLN A 1 93 ? -15.382 -6.966 27.711 1.00 85.44 93 GLN A CA 1
ATOM 776 C C . GLN A 1 93 ? -14.166 -6.074 27.525 1.00 85.44 93 GLN A C 1
ATOM 778 O O . GLN A 1 93 ? -13.136 -6.528 27.039 1.00 85.44 93 GLN A O 1
ATOM 783 N N . GLN A 1 94 ? -14.314 -4.814 27.930 1.00 85.12 94 GLN A N 1
ATOM 784 C CA . GLN A 1 94 ? -13.249 -3.813 27.993 1.00 85.12 94 GLN A CA 1
ATOM 785 C C . GLN A 1 94 ? -12.421 -3.710 26.707 1.00 85.12 94 GLN A C 1
ATOM 787 O O . GLN A 1 94 ? -11.206 -3.536 26.751 1.00 85.12 94 GLN A O 1
ATOM 792 N N . VAL A 1 95 ? -13.085 -3.820 25.556 1.00 83.94 95 VAL A N 1
ATOM 793 C CA . VAL A 1 95 ? -12.414 -3.758 24.261 1.00 83.94 95 VAL A CA 1
ATOM 794 C C . VAL A 1 95 ? -12.034 -2.315 23.976 1.00 83.94 95 VAL A C 1
ATOM 796 O O . VAL A 1 95 ? -12.904 -1.439 23.891 1.00 83.94 95 VAL A O 1
ATOM 799 N N . SER A 1 96 ? -10.734 -2.097 23.811 1.00 85.50 96 SER A N 1
ATOM 800 C CA . SER A 1 96 ? -10.187 -0.893 23.208 1.00 85.50 96 SER A CA 1
ATOM 801 C C . SER A 1 96 ? -9.573 -1.250 21.864 1.00 85.50 96 SER A C 1
ATOM 803 O O . SER A 1 96 ? -9.011 -2.324 21.713 1.00 85.50 96 SER A O 1
ATOM 805 N N . SER A 1 97 ? -9.749 -0.401 20.859 1.00 83.75 97 SER A N 1
ATOM 806 C CA . SER A 1 97 ? -9.256 -0.686 19.512 1.00 83.75 97 SER A CA 1
ATOM 807 C C . SER A 1 97 ? -8.957 0.611 18.782 1.00 83.75 97 SER A C 1
ATOM 809 O O . SER A 1 97 ? -9.736 1.571 18.832 1.00 83.75 97 SER A O 1
ATOM 811 N N . ASN A 1 98 ? -7.821 0.630 18.095 1.00 85.38 98 ASN A N 1
ATOM 812 C CA . ASN A 1 98 ? -7.346 1.776 17.337 1.00 85.38 98 ASN A CA 1
ATOM 813 C C . ASN A 1 98 ? -7.084 1.356 15.884 1.00 85.38 98 ASN A C 1
ATOM 815 O O . ASN A 1 98 ? -6.638 0.245 15.628 1.00 85.38 98 ASN A O 1
ATOM 819 N N . TRP A 1 99 ? -7.386 2.224 14.918 1.00 78.38 99 TRP A N 1
ATOM 820 C CA . TRP A 1 99 ? -7.146 1.936 13.498 1.00 78.38 99 TRP A CA 1
ATOM 821 C C . TRP A 1 99 ? -5.651 1.947 13.150 1.00 78.38 99 TRP A C 1
ATOM 823 O O . TRP A 1 99 ? -5.195 1.172 12.316 1.00 78.38 99 TRP A O 1
ATOM 833 N N . GLU A 1 100 ? -4.886 2.814 13.813 1.00 76.62 100 GLU A N 1
ATOM 834 C CA . GLU A 1 100 ? -3.435 2.956 13.664 1.00 76.62 100 GLU A CA 1
ATOM 835 C C . GLU A 1 100 ? -2.818 3.144 15.052 1.00 76.62 100 GLU A C 1
ATOM 837 O O . GLU A 1 100 ? -3.434 3.774 15.908 1.00 76.62 100 GLU A O 1
ATOM 842 N N . GLU A 1 101 ? -1.580 2.693 15.273 1.00 68.94 101 GLU A N 1
ATOM 843 C CA . GLU A 1 101 ? -0.890 2.820 16.574 1.00 68.94 101 GLU A CA 1
ATOM 844 C C . GLU A 1 101 ? -0.823 4.266 17.114 1.00 68.94 101 GLU A C 1
ATOM 846 O O . GLU A 1 101 ? -0.658 4.469 18.311 1.00 68.94 101 GLU A O 1
ATOM 851 N N . ASN A 1 102 ? -0.987 5.279 16.251 1.00 67.56 102 ASN A N 1
ATOM 852 C CA . ASN A 1 102 ? -0.953 6.702 16.610 1.00 67.56 102 ASN A CA 1
ATOM 853 C C . ASN A 1 102 ? -2.206 7.479 16.173 1.00 67.56 102 ASN A C 1
ATOM 855 O O . ASN A 1 102 ? -2.161 8.706 16.038 1.00 67.56 102 ASN A O 1
ATOM 859 N N . SER A 1 103 ? -3.319 6.794 15.908 1.00 75.19 103 SER A N 1
ATOM 860 C CA . SER A 1 103 ? -4.541 7.486 15.505 1.00 75.19 103 SER A CA 1
ATOM 861 C C . SER A 1 103 ? -5.161 8.229 16.696 1.00 75.19 103 SER A C 1
ATOM 863 O O . SER A 1 103 ? -5.178 7.732 17.822 1.00 75.19 103 SER A O 1
ATOM 865 N N . SER A 1 104 ? -5.703 9.425 16.443 1.00 75.19 104 SER A N 1
ATOM 866 C CA . SER A 1 104 ? -6.426 10.220 17.447 1.00 75.19 104 SER A CA 1
ATOM 867 C C . SER A 1 104 ? -7.789 9.631 17.821 1.00 75.19 104 SER A C 1
ATOM 869 O O . SER A 1 104 ? -8.451 10.145 18.721 1.00 75.19 104 SER A O 1
ATOM 871 N N . PHE A 1 105 ? -8.253 8.628 17.074 1.00 79.38 105 PHE A N 1
ATOM 872 C CA . PHE A 1 105 ? -9.547 7.997 17.257 1.00 79.38 105 PHE A CA 1
ATOM 873 C C . PHE A 1 105 ? -9.364 6.585 17.821 1.00 79.38 105 PHE A C 1
ATOM 875 O O . PHE A 1 105 ? -8.811 5.710 17.163 1.00 79.38 105 PHE A O 1
ATOM 882 N N . GLU A 1 106 ? -9.887 6.355 19.019 1.00 84.56 106 GLU A N 1
ATOM 883 C CA . GLU A 1 106 ? -9.805 5.069 19.703 1.00 84.56 106 GLU A CA 1
ATOM 884 C C . GLU A 1 106 ? -11.195 4.684 20.221 1.00 84.56 106 GLU A C 1
ATOM 886 O O . GLU A 1 106 ? -11.893 5.489 20.849 1.00 84.56 106 GLU A O 1
ATOM 891 N N . LEU A 1 107 ? -11.612 3.446 19.951 1.00 86.50 107 LEU A N 1
ATOM 892 C CA . LEU A 1 107 ? -12.694 2.821 20.704 1.00 86.50 107 LEU A CA 1
ATOM 893 C C . LEU A 1 107 ? -12.142 2.518 22.087 1.00 86.50 107 LEU A C 1
ATOM 895 O O . LEU A 1 107 ? -11.141 1.825 22.182 1.00 86.50 107 LEU A O 1
ATOM 899 N N . ASN A 1 108 ? -12.771 3.028 23.139 1.00 88.06 108 ASN A N 1
ATOM 900 C CA . ASN A 1 108 ? -12.212 2.951 24.482 1.00 88.06 108 ASN A CA 1
ATOM 901 C C . ASN A 1 108 ? -13.148 2.186 25.421 1.00 88.06 108 ASN A C 1
ATOM 903 O O . ASN A 1 108 ? -14.278 2.623 25.656 1.00 88.06 108 ASN A O 1
ATOM 907 N N . ASN A 1 109 ? -12.648 1.074 25.969 1.00 87.88 109 ASN A N 1
ATOM 908 C CA . ASN A 1 109 ? -13.247 0.318 27.070 1.00 87.88 109 ASN A CA 1
ATOM 909 C C . ASN A 1 109 ? -14.731 -0.032 26.848 1.00 87.88 109 ASN A C 1
ATOM 911 O O . ASN A 1 109 ? -15.588 0.168 27.716 1.00 87.88 109 ASN A O 1
ATOM 915 N N . ILE A 1 110 ? -15.050 -0.551 25.664 1.00 88.00 110 ILE A N 1
ATOM 916 C CA . ILE A 1 110 ? -16.418 -0.917 25.303 1.00 88.00 110 ILE A CA 1
ATOM 917 C C . ILE A 1 110 ? -16.734 -2.296 25.879 1.00 88.00 110 ILE A C 1
ATOM 919 O O . ILE A 1 110 ? -16.002 -3.259 25.657 1.00 88.00 110 ILE A O 1
ATOM 923 N N . SER A 1 111 ? -17.832 -2.386 26.630 1.00 89.56 111 SER A N 1
ATOM 924 C CA . SER A 1 111 ? -18.307 -3.635 27.229 1.00 89.56 111 SER A CA 1
ATOM 925 C C . SER A 1 111 ? -19.803 -3.802 26.994 1.00 89.56 111 SER A C 1
ATOM 927 O O . SER A 1 111 ? -20.583 -2.925 27.367 1.00 89.56 111 SER A O 1
ATOM 929 N N . PHE A 1 112 ? -20.206 -4.910 26.379 1.00 89.38 112 PHE A N 1
ATOM 930 C CA . PHE A 1 112 ? -21.609 -5.286 26.218 1.00 89.38 112 PHE A CA 1
ATOM 931 C C . PHE A 1 112 ? -21.737 -6.790 25.970 1.00 89.38 112 PHE A C 1
ATOM 933 O O . PHE A 1 112 ? -20.812 -7.436 25.482 1.00 89.38 112 PHE A O 1
ATOM 940 N N . SER A 1 113 ? -22.907 -7.342 26.263 1.00 87.81 113 SER A N 1
ATOM 941 C CA . SER A 1 113 ? -23.250 -8.725 25.953 1.00 87.81 113 SER A CA 1
ATOM 942 C C . SER A 1 113 ? -24.548 -8.789 25.151 1.00 87.81 113 SER A C 1
ATOM 944 O O . SER A 1 113 ? -25.405 -7.914 25.276 1.00 87.81 113 SER A O 1
ATOM 946 N N . ALA A 1 114 ? -24.667 -9.804 24.299 1.00 86.38 114 ALA A N 1
ATOM 947 C CA . ALA A 1 114 ? -25.850 -10.066 23.488 1.00 86.38 114 ALA A CA 1
ATOM 948 C C . ALA A 1 114 ? -26.256 -11.533 23.593 1.00 86.38 114 ALA A C 1
ATOM 950 O O . ALA A 1 114 ? -25.417 -12.433 23.417 1.00 86.38 114 ALA A O 1
ATOM 951 N N . CYS A 1 115 ? -27.546 -11.764 23.817 1.00 87.25 115 CYS A N 1
ATOM 952 C CA . CYS A 1 115 ? -28.136 -13.088 23.847 1.00 87.25 115 CYS A CA 1
ATOM 953 C C . CYS A 1 115 ? -28.875 -13.423 22.544 1.00 87.25 115 CYS A C 1
ATOM 955 O O . CYS A 1 115 ? -29.175 -12.569 21.708 1.00 87.25 115 CYS A O 1
ATOM 957 N N . GLY A 1 116 ? -29.160 -14.709 22.349 1.00 84.38 116 GLY A N 1
ATOM 958 C CA . GLY A 1 116 ? -29.903 -15.184 21.185 1.00 84.38 116 GLY A CA 1
ATOM 959 C C . GLY A 1 116 ? -31.337 -14.667 21.210 1.00 84.38 116 GLY A C 1
ATOM 960 O O . GLY A 1 116 ? -32.067 -14.942 22.155 1.00 84.38 116 GLY A O 1
ATOM 961 N N . GLY A 1 117 ? -31.739 -13.950 20.159 1.00 83.56 117 GLY A N 1
ATOM 962 C CA . GLY A 1 117 ? -33.061 -13.320 20.062 1.00 83.56 117 GLY A CA 1
ATOM 963 C C . GLY A 1 117 ? -33.078 -11.826 20.398 1.00 83.56 117 GLY A C 1
ATOM 964 O O . GLY A 1 117 ? -34.110 -11.186 20.193 1.00 83.56 117 GLY A O 1
ATOM 965 N N . ASP A 1 118 ? -31.952 -11.253 20.832 1.00 86.25 118 ASP A N 1
ATOM 966 C CA . ASP A 1 118 ? -31.850 -9.820 21.106 1.00 86.25 118 ASP A CA 1
ATOM 967 C C . ASP A 1 118 ? -31.719 -8.999 19.814 1.00 86.25 118 ASP A C 1
ATOM 969 O O . ASP A 1 118 ? -30.944 -9.325 18.911 1.00 86.25 118 ASP A O 1
ATOM 973 N N . LEU A 1 119 ? -32.440 -7.876 19.748 1.00 89.12 119 LEU A N 1
ATOM 974 C CA . LEU A 1 119 ? -32.251 -6.851 18.721 1.00 89.12 119 LEU A CA 1
ATOM 975 C C . LEU A 1 119 ? -31.466 -5.678 19.316 1.00 89.12 119 LEU A C 1
ATOM 977 O O . LEU A 1 119 ? -32.026 -4.839 20.021 1.00 89.12 119 LEU A O 1
ATOM 981 N N . ILE A 1 120 ? -30.172 -5.604 19.007 1.00 88.50 120 ILE A N 1
ATOM 982 C CA . ILE A 1 120 ? -29.291 -4.531 19.485 1.00 88.50 120 ILE A CA 1
ATOM 983 C C . ILE A 1 120 ? -29.193 -3.427 18.434 1.00 88.50 120 ILE A C 1
ATOM 985 O O . ILE A 1 120 ? -28.868 -3.673 17.273 1.00 88.50 120 ILE A O 1
ATOM 989 N N . MET A 1 121 ? -29.432 -2.187 18.860 1.00 91.94 121 MET A N 1
ATOM 990 C CA . MET A 1 121 ? -29.245 -0.992 18.042 1.00 91.94 121 MET A CA 1
ATOM 991 C C . MET A 1 121 ? -28.076 -0.166 18.581 1.00 91.94 121 MET A C 1
ATOM 993 O O . MET A 1 121 ? -28.072 0.229 19.744 1.00 91.94 121 MET A O 1
ATOM 997 N N . ILE A 1 122 ? -27.106 0.143 17.720 1.00 90.56 122 ILE A N 1
ATOM 998 C CA . ILE A 1 122 ? -25.960 0.995 18.056 1.00 90.56 122 ILE A CA 1
ATOM 999 C C . ILE A 1 122 ? -26.224 2.408 17.517 1.00 90.56 122 ILE A C 1
ATOM 1001 O O . ILE A 1 122 ? -26.317 2.611 16.306 1.00 90.56 122 ILE A O 1
ATOM 1005 N N . ILE A 1 123 ? -26.307 3.400 18.407 1.00 93.00 123 ILE A N 1
ATOM 1006 C CA . ILE A 1 123 ? -26.538 4.815 18.067 1.00 93.00 123 ILE A CA 1
ATOM 1007 C C . ILE A 1 123 ? -25.390 5.707 18.553 1.00 93.00 123 ILE A C 1
ATOM 1009 O O . ILE A 1 123 ? -24.686 5.379 19.500 1.00 93.00 123 ILE A O 1
ATOM 1013 N N . GLY A 1 124 ? -25.184 6.848 17.893 1.00 92.38 124 GLY A N 1
ATOM 1014 C CA . GLY A 1 124 ? -24.156 7.826 18.265 1.00 92.38 124 GLY A CA 1
ATOM 1015 C C . GLY A 1 124 ? -23.977 8.907 17.200 1.00 92.38 124 GLY A C 1
ATOM 1016 O O . GLY A 1 124 ? -24.505 8.771 16.093 1.00 92.38 124 GLY A O 1
ATOM 1017 N N . SER A 1 125 ? -23.195 9.946 17.488 1.00 93.12 125 SER A N 1
ATOM 1018 C CA . SER A 1 125 ? -22.885 11.041 16.554 1.00 93.12 125 SER A CA 1
ATOM 1019 C C . SER A 1 125 ? -22.088 10.584 15.319 1.00 93.12 125 SER A C 1
ATOM 1021 O O . SER A 1 125 ? -21.555 9.473 15.255 1.00 93.12 125 SER A O 1
ATOM 1023 N N . ILE A 1 126 ? -22.006 11.427 14.289 1.00 89.50 126 ILE A N 1
ATOM 1024 C CA . ILE A 1 126 ? -21.117 11.171 13.145 1.00 89.50 126 ILE A CA 1
ATOM 1025 C C . ILE A 1 126 ? -19.674 11.050 13.670 1.00 89.50 126 ILE A C 1
ATOM 1027 O O . ILE A 1 126 ? -19.285 11.802 14.557 1.00 89.50 126 ILE A O 1
ATOM 1031 N N . ALA A 1 127 ? -18.914 10.078 13.152 1.00 84.62 127 ALA A N 1
ATOM 1032 C CA . ALA A 1 127 ? -17.548 9.751 13.588 1.00 84.62 127 ALA A CA 1
ATOM 1033 C C . ALA A 1 127 ? -17.401 9.248 15.043 1.00 84.62 127 ALA A C 1
ATOM 1035 O O . ALA A 1 127 ? -16.305 9.243 15.587 1.00 84.62 127 ALA A O 1
ATOM 1036 N N . SER A 1 128 ? -18.474 8.743 15.665 1.00 87.19 128 SER A N 1
ATOM 1037 C CA . SER A 1 128 ? -18.414 8.150 17.013 1.00 87.19 128 SER A CA 1
ATOM 1038 C C . SER A 1 128 ? -17.862 6.715 17.076 1.00 87.19 128 SER A C 1
ATOM 1040 O O . SER A 1 128 ? -17.985 6.079 18.116 1.00 87.19 128 SER A O 1
ATOM 1042 N N . GLY A 1 129 ? -17.378 6.143 15.966 1.00 88.88 129 GLY A N 1
ATOM 1043 C CA . GLY A 1 129 ? -16.828 4.778 15.954 1.00 88.88 129 GLY A CA 1
ATOM 1044 C C . GLY A 1 129 ? -17.786 3.618 15.718 1.00 88.88 129 GLY A C 1
ATOM 1045 O O . GLY A 1 129 ? -17.391 2.482 15.922 1.00 88.88 129 GLY A O 1
ATOM 1046 N N . LYS A 1 130 ? -19.033 3.841 15.289 1.00 92.94 130 LYS A N 1
ATOM 1047 C CA . LYS A 1 130 ? -20.004 2.739 15.095 1.00 92.94 130 LYS A CA 1
ATOM 1048 C C . LYS A 1 130 ? -19.533 1.695 14.078 1.00 92.94 130 LYS A C 1
ATOM 1050 O O . LYS A 1 130 ? -19.600 0.502 14.345 1.00 92.94 130 LYS A O 1
ATOM 1055 N N . SER A 1 131 ? -19.043 2.148 12.922 1.00 91.56 131 SER A N 1
ATOM 1056 C CA . SER A 1 131 ? -18.486 1.255 11.900 1.00 91.56 131 SER A CA 1
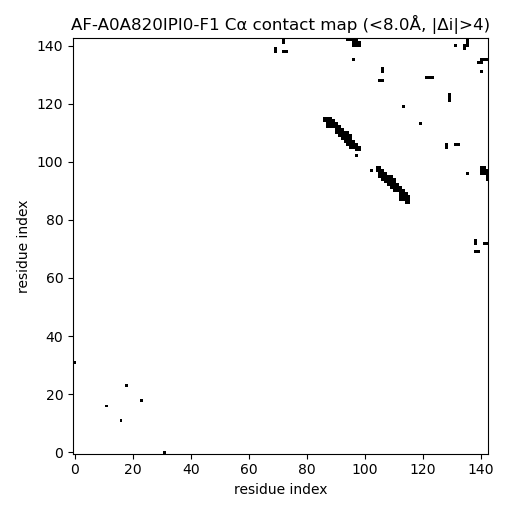ATOM 1057 C C . SER A 1 131 ? -17.203 0.585 12.386 1.00 91.56 131 SER A C 1
ATOM 1059 O O . SER A 1 131 ? -17.025 -0.603 12.155 1.00 91.56 131 SER A O 1
ATOM 1061 N N . SER A 1 132 ? -16.357 1.320 13.114 1.00 90.38 132 SER A N 1
ATOM 1062 C CA . SER A 1 132 ? -15.145 0.781 13.735 1.00 90.38 132 SER A CA 1
ATOM 1063 C C . SER A 1 132 ? -15.477 -0.330 14.730 1.00 90.38 132 SER A C 1
ATOM 1065 O O . SER A 1 132 ? -14.881 -1.389 14.657 1.00 90.38 132 SER A O 1
ATOM 1067 N N . LEU A 1 133 ? -16.500 -0.159 15.577 1.00 89.50 133 LEU A N 1
ATOM 1068 C CA . LEU A 1 133 ? -16.943 -1.185 16.525 1.00 89.50 133 LEU A CA 1
ATOM 1069 C C . LEU A 1 133 ? -17.339 -2.482 15.808 1.00 89.50 133 LEU A C 1
ATOM 1071 O O . LEU A 1 133 ? -16.979 -3.570 16.247 1.00 89.50 133 LEU A O 1
ATOM 1075 N N . LEU A 1 134 ? -18.063 -2.367 14.690 1.00 89.19 134 LEU A N 1
ATOM 1076 C CA . LEU A 1 134 ? -18.419 -3.522 13.863 1.00 89.19 134 LEU A CA 1
ATOM 1077 C C . LEU A 1 134 ? -17.180 -4.184 13.245 1.00 89.19 134 LEU A C 1
ATOM 1079 O O . LEU A 1 134 ? -17.111 -5.407 13.200 1.00 89.19 134 LEU A O 1
ATOM 1083 N N . MET A 1 135 ? -16.193 -3.404 12.803 1.00 87.00 135 MET A N 1
ATOM 1084 C CA . MET A 1 135 ? -14.929 -3.935 12.278 1.00 87.00 135 MET A CA 1
ATOM 1085 C C . MET A 1 135 ? -14.104 -4.633 13.368 1.00 87.00 135 MET A C 1
ATOM 1087 O O . MET A 1 135 ? -13.570 -5.712 13.120 1.00 87.00 135 MET A O 1
ATOM 1091 N N . THR A 1 136 ? -14.068 -4.089 14.587 1.00 86.62 136 THR A N 1
ATOM 1092 C CA . THR A 1 136 ? -13.438 -4.723 15.754 1.00 86.62 136 THR A CA 1
ATOM 1093 C C . THR A 1 136 ? -14.113 -6.053 16.097 1.00 86.62 136 THR A C 1
ATOM 1095 O O . THR A 1 136 ? -13.423 -7.048 16.298 1.00 86.62 136 THR A O 1
ATOM 1098 N N . LEU A 1 137 ? -15.451 -6.122 16.077 1.00 84.88 137 LEU A N 1
ATOM 1099 C CA . LEU A 1 137 ? -16.197 -7.375 16.284 1.00 84.88 137 LEU A CA 1
ATOM 1100 C C . LEU A 1 137 ? -15.896 -8.445 15.222 1.00 84.88 137 LEU A C 1
ATOM 1102 O O . LEU A 1 137 ? -15.934 -9.634 15.524 1.00 84.88 137 LEU A O 1
ATOM 1106 N N . LEU A 1 138 ? -15.602 -8.034 13.986 1.00 84.62 138 LEU A N 1
ATOM 1107 C CA . LEU A 1 138 ? -15.208 -8.933 12.894 1.00 84.62 138 LEU A CA 1
ATOM 1108 C C . LEU A 1 138 ? -13.721 -9.340 12.949 1.00 84.62 138 LEU A C 1
ATOM 1110 O O . LEU A 1 138 ? -13.282 -10.176 12.151 1.00 84.62 138 LEU A O 1
ATOM 1114 N N . GLY A 1 139 ? -12.949 -8.763 13.876 1.00 80.31 139 GLY A N 1
ATOM 1115 C CA . GLY A 1 139 ? -11.504 -8.961 13.996 1.00 80.31 139 GLY A CA 1
ATOM 1116 C C . GLY A 1 139 ? -10.683 -8.246 12.916 1.00 80.31 139 GLY A C 1
ATOM 1117 O O . GLY A 1 139 ? -9.532 -8.611 12.687 1.00 80.31 139 GLY A O 1
ATOM 1118 N N . GLU A 1 140 ? -11.263 -7.256 12.233 1.00 82.25 140 GLU A N 1
ATOM 1119 C CA . GLU A 1 140 ? -10.602 -6.481 11.168 1.00 82.25 140 GLU A CA 1
ATOM 1120 C C . GLU A 1 140 ? -9.806 -5.279 11.708 1.00 82.25 140 GLU A C 1
ATOM 1122 O O . GLU A 1 140 ? -9.017 -4.691 10.975 1.00 82.25 140 GLU A O 1
ATOM 1127 N N . MET A 1 141 ? -10.010 -4.900 12.975 1.00 81.62 141 MET A N 1
ATOM 1128 C CA . MET A 1 141 ? -9.226 -3.865 13.657 1.00 81.62 141 MET A CA 1
ATOM 1129 C C . MET A 1 141 ? -8.408 -4.466 14.800 1.00 81.62 141 MET A C 1
ATOM 1131 O O . MET A 1 141 ? -8.924 -5.359 15.485 1.00 81.62 141 MET A O 1
ATOM 1135 N N . PRO A 1 142 ? -7.172 -3.982 15.029 1.00 75.06 142 PRO A N 1
ATOM 1136 C CA . PRO A 1 142 ? -6.341 -4.489 16.107 1.00 75.06 142 PRO A CA 1
ATOM 1137 C C . PRO A 1 142 ? -6.962 -4.110 17.455 1.00 75.06 142 PRO A C 1
ATOM 1139 O O . PRO A 1 142 ? -7.535 -3.025 17.609 1.00 75.06 142 PRO A O 1
ATOM 1142 N N . ILE A 1 143 ? -6.879 -5.043 18.399 1.00 72.06 143 ILE A N 1
ATOM 1143 C CA . ILE A 1 143 ? -7.441 -4.972 19.752 1.00 72.06 143 ILE A CA 1
ATOM 1144 C C . ILE A 1 143 ? -6.289 -4.970 20.751 1.00 72.06 143 ILE A C 1
ATOM 1146 O O . ILE A 1 143 ? -5.339 -5.752 20.510 1.00 72.06 143 ILE A O 1
#

Radius of gyration: 37.08 Å; Cα contacts (8 Å, |Δi|>4): 82; chains: 1; bounding box: 75×50×85 Å

Sequence (143 aa):
PSTFFLIIFGLLWYRRAPFDTDFFTIAFVLISYLRHTYLNHFASACTSLSQYWVASNRIEKFLMCDEYNRSNAIAYHSKTENEESDTLYINVQQVSSNWEENSSFELNNISFSACGGDLIMIIGSIASGKSSLLMTLLGEMPI

Mean predicted aligned error: 13.66 Å

Nearest PDB structures (foldseek):
  8hw2-assembly1_A  TM=7.693E-01  e=9.080E-03  Homo sapiens
  8hw4-assembly1_A  TM=8.396E-01  e=5.444E-02  Homo sapiens
  8hvh-assembly1_A  TM=7.757E-01  e=5.094E-02  Homo sapiens
  7m69-assembly1_A  TM=7.593E-01  e=3.656E-02  Saccharomyces cerevisiae S288C
  7s5y-assembly1_E  TM=7.081E-01  e=1.151E+00  Homo sapiens

Secondary structure (DSSP, 8-state):
-HHHHHHHHHHHHHTT----HHHHHHHHHHHHHHHHHHHHHHHHHHHHHHHHHHHHHHHHHHHTSPP--GGGT-------S------EEEEEEEEEEESSTT-S-EEEEEEEEEETT--------TTSSHHHHHHHHTT-S--